Protein AF-A0A0P6W5Z6-F1 (afdb_monomer)

pLDDT: mean 81.32, std 12.11, range [37.03, 93.31]

Structure (mmCIF, N/CA/C/O backbone):
data_AF-A0A0P6W5Z6-F1
#
_entry.id   AF-A0A0P6W5Z6-F1
#
loop_
_atom_site.group_PDB
_atom_site.id
_atom_site.type_symbol
_atom_site.label_atom_id
_atom_site.label_alt_id
_atom_site.label_comp_id
_atom_site.label_asym_id
_atom_site.label_entity_id
_atom_site.label_seq_id
_atom_site.pdbx_PDB_ins_code
_atom_site.Cartn_x
_atom_site.Cartn_y
_atom_site.Cartn_z
_atom_site.occupancy
_atom_site.B_iso_or_equiv
_atom_site.auth_seq_id
_atom_site.auth_comp_id
_atom_site.auth_asym_id
_atom_site.auth_atom_id
_atom_site.pdbx_PDB_model_num
ATOM 1 N N . MET A 1 1 ? -4.949 22.653 -6.976 1.00 37.03 1 MET A N 1
ATOM 2 C CA . MET A 1 1 ? -4.890 21.177 -6.907 1.00 37.03 1 MET A CA 1
ATOM 3 C C . MET A 1 1 ? -3.808 20.812 -5.901 1.00 37.03 1 MET A C 1
ATOM 5 O O . MET A 1 1 ? -2.645 21.066 -6.188 1.00 37.03 1 MET A O 1
ATOM 9 N N . CYS A 1 2 ? -4.166 20.332 -4.704 1.00 40.50 2 CYS A N 1
ATOM 10 C CA . CYS A 1 2 ? -3.171 19.847 -3.740 1.00 40.50 2 CYS A CA 1
ATOM 11 C C . CYS A 1 2 ? -2.553 18.559 -4.282 1.00 40.50 2 CYS A C 1
ATOM 13 O O . CYS A 1 2 ? -3.263 17.591 -4.547 1.00 40.50 2 CYS A O 1
ATOM 15 N N . ARG A 1 3 ? -1.236 18.566 -4.483 1.00 47.31 3 ARG A N 1
ATOM 16 C CA . ARG A 1 3 ? -0.469 17.364 -4.805 1.00 47.31 3 ARG A CA 1
ATOM 17 C C . ARG A 1 3 ? -0.463 16.502 -3.535 1.00 47.31 3 ARG A C 1
ATOM 19 O O . ARG A 1 3 ? -0.082 17.040 -2.496 1.00 47.31 3 ARG A O 1
ATOM 26 N N . PRO A 1 4 ? -0.916 15.237 -3.557 1.00 52.31 4 PRO A N 1
ATOM 27 C CA . PRO A 1 4 ? -0.852 14.402 -2.363 1.00 52.31 4 PRO A CA 1
ATOM 28 C C . PRO A 1 4 ? 0.610 14.310 -1.905 1.00 52.31 4 PRO A C 1
ATOM 30 O O . PRO A 1 4 ? 1.499 14.099 -2.728 1.00 52.31 4 PRO A O 1
ATOM 33 N N . ALA A 1 5 ? 0.859 14.479 -0.604 1.00 57.09 5 ALA A N 1
ATOM 34 C CA . ALA A 1 5 ? 2.193 14.407 0.014 1.00 57.09 5 ALA A CA 1
ATOM 35 C C . ALA A 1 5 ? 2.747 12.967 0.103 1.00 57.09 5 ALA A C 1
ATOM 37 O O . ALA A 1 5 ? 3.699 12.693 0.828 1.00 57.09 5 ALA A O 1
ATOM 38 N N . PHE A 1 6 ? 2.125 12.046 -0.629 1.00 64.06 6 PHE A N 1
ATOM 39 C CA . PHE A 1 6 ? 2.463 10.639 -0.703 1.00 64.06 6 PHE A CA 1
ATOM 40 C C . PHE A 1 6 ? 3.812 10.459 -1.399 1.00 64.06 6 PHE A C 1
ATOM 42 O O . PHE A 1 6 ? 3.949 10.769 -2.582 1.00 64.06 6 PHE A O 1
ATOM 49 N N . MET A 1 7 ? 4.796 9.938 -0.669 1.00 67.88 7 MET A N 1
ATOM 50 C CA . MET A 1 7 ? 6.121 9.625 -1.205 1.00 67.88 7 MET A CA 1
ATOM 51 C C . MET A 1 7 ? 6.469 8.167 -0.915 1.00 67.88 7 MET A C 1
ATOM 53 O O . MET A 1 7 ? 6.209 7.654 0.180 1.00 67.88 7 MET A O 1
ATOM 57 N N . THR A 1 8 ? 7.087 7.496 -1.889 1.00 69.81 8 THR A N 1
ATOM 58 C CA . THR A 1 8 ? 7.733 6.205 -1.631 1.00 69.81 8 THR A CA 1
ATOM 59 C C . THR A 1 8 ? 8.952 6.448 -0.741 1.00 69.81 8 THR A C 1
ATOM 61 O O . THR A 1 8 ? 9.803 7.275 -1.053 1.00 69.81 8 THR A O 1
ATOM 64 N N . ALA A 1 9 ? 9.039 5.750 0.389 1.00 68.19 9 ALA A N 1
ATOM 65 C CA . ALA A 1 9 ? 10.152 5.874 1.336 1.00 68.19 9 ALA A CA 1
ATOM 66 C C . ALA A 1 9 ? 11.194 4.750 1.169 1.00 6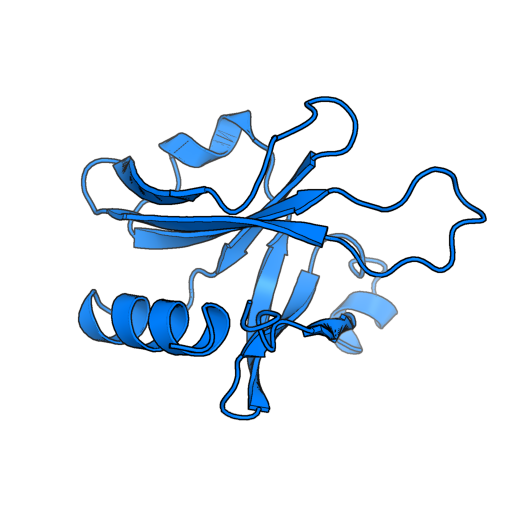8.19 9 ALA A C 1
ATOM 68 O O . ALA A 1 9 ? 12.059 4.563 2.026 1.00 68.19 9 ALA A O 1
ATOM 69 N N . GLY A 1 10 ? 11.109 4.000 0.064 1.00 80.38 10 GLY A N 1
ATOM 70 C CA . GLY A 1 10 ? 12.007 2.895 -0.267 1.00 80.38 10 GLY A CA 1
ATOM 71 C C . GLY A 1 10 ? 11.635 1.574 0.412 1.00 80.38 10 GLY A C 1
ATOM 72 O O . GLY A 1 10 ? 10.612 1.457 1.084 1.00 80.38 10 GLY A O 1
ATOM 73 N N . SER A 1 11 ? 12.458 0.546 0.211 1.00 83.94 11 SER A N 1
ATOM 74 C CA . SER A 1 11 ? 12.270 -0.777 0.827 1.00 83.94 11 SER A CA 1
ATOM 75 C C . SER A 1 11 ? 13.041 -0.892 2.151 1.00 83.94 11 SER A C 1
ATOM 77 O O . SER A 1 11 ? 14.112 -0.290 2.263 1.00 83.94 11 SER A O 1
ATOM 79 N N . PRO A 1 12 ? 12.553 -1.674 3.138 1.00 86.19 12 PRO A N 1
ATOM 80 C CA . PRO A 1 12 ? 13.305 -1.952 4.363 1.00 86.19 12 PRO A CA 1
ATOM 81 C C . PRO A 1 12 ? 14.678 -2.565 4.066 1.00 86.19 12 PRO A C 1
ATOM 83 O O . PRO A 1 12 ? 14.783 -3.440 3.205 1.00 86.19 12 PRO A O 1
ATOM 86 N N . ASP A 1 13 ? 15.716 -2.179 4.813 1.00 87.12 13 ASP A N 1
ATOM 87 C CA . ASP A 1 13 ? 17.070 -2.725 4.618 1.00 87.12 13 ASP A CA 1
ATOM 88 C C . ASP A 1 13 ? 17.119 -4.238 4.852 1.00 87.12 13 ASP A C 1
ATOM 90 O O . ASP A 1 13 ? 17.776 -4.956 4.102 1.00 87.12 13 ASP A O 1
ATOM 94 N N . SER A 1 14 ? 16.354 -4.739 5.826 1.00 88.38 14 SER A N 1
ATOM 95 C CA . SER A 1 14 ? 16.202 -6.175 6.072 1.00 88.38 14 SER A CA 1
ATOM 96 C C . SER A 1 14 ? 15.588 -6.903 4.877 1.00 88.38 14 SER A C 1
ATOM 98 O O . SER A 1 14 ? 16.075 -7.964 4.507 1.00 88.38 14 SER A O 1
ATOM 100 N N . ALA A 1 15 ? 14.571 -6.321 4.233 1.00 86.75 15 ALA A N 1
ATOM 101 C CA . ALA A 1 15 ? 13.964 -6.877 3.027 1.00 86.75 15 ALA A CA 1
ATOM 102 C C . ALA A 1 15 ? 14.931 -6.814 1.837 1.00 86.75 15 ALA A C 1
ATOM 104 O O . ALA A 1 15 ? 15.025 -7.775 1.078 1.00 86.75 15 ALA A O 1
ATOM 105 N N . ARG A 1 16 ? 15.695 -5.722 1.693 1.00 86.69 16 ARG A N 1
ATOM 106 C CA . ARG A 1 16 ? 16.724 -5.594 0.651 1.00 86.69 16 ARG A CA 1
ATOM 107 C C . ARG A 1 16 ? 17.823 -6.643 0.816 1.00 86.69 16 ARG A C 1
ATOM 109 O O . ARG A 1 16 ? 18.188 -7.280 -0.165 1.00 86.69 16 ARG A O 1
ATOM 116 N N . ALA A 1 17 ? 18.296 -6.858 2.042 1.00 89.06 17 ALA A N 1
ATOM 117 C CA . ALA A 1 17 ? 19.362 -7.809 2.353 1.00 89.06 17 ALA A CA 1
ATOM 118 C C . ALA A 1 17 ? 19.022 -9.258 1.962 1.00 89.06 17 ALA A C 1
ATOM 120 O O . ALA A 1 17 ? 19.926 -10.047 1.707 1.00 89.06 17 ALA A O 1
ATOM 121 N N . ILE A 1 18 ? 17.732 -9.597 1.884 1.00 91.31 18 ILE A N 1
ATOM 122 C CA . ILE A 1 18 ? 17.246 -10.935 1.517 1.00 91.31 18 ILE A CA 1
ATOM 123 C C . ILE A 1 18 ? 16.537 -10.974 0.154 1.00 91.31 18 ILE A C 1
ATOM 125 O O . ILE A 1 18 ? 15.847 -11.942 -0.149 1.00 91.31 18 ILE A O 1
ATOM 129 N N . GLY A 1 19 ? 16.667 -9.925 -0.668 1.00 86.94 19 GLY A N 1
ATOM 130 C CA . GLY A 1 19 ? 16.087 -9.890 -2.017 1.00 86.94 19 GLY A CA 1
ATOM 131 C C . GLY A 1 19 ? 14.560 -9.740 -2.072 1.00 86.94 19 GLY A C 1
ATOM 132 O O . GLY A 1 19 ? 13.951 -10.044 -3.090 1.00 86.94 19 GLY A O 1
ATOM 133 N N . LEU A 1 20 ? 13.918 -9.256 -1.004 1.00 87.56 20 LEU A N 1
ATOM 134 C CA . LEU A 1 20 ? 12.467 -9.027 -0.918 1.00 87.56 20 LEU A CA 1
ATOM 135 C C . LEU A 1 20 ? 12.072 -7.548 -1.073 1.00 87.56 20 LEU A C 1
ATOM 137 O O . LEU A 1 20 ? 10.988 -7.140 -0.647 1.00 87.56 20 LEU A O 1
ATOM 141 N N . ALA A 1 21 ? 12.932 -6.731 -1.684 1.00 83.56 21 ALA A N 1
ATOM 142 C CA . ALA A 1 21 ? 12.685 -5.301 -1.883 1.00 83.56 21 ALA A CA 1
ATOM 143 C C . ALA A 1 21 ? 11.443 -5.007 -2.749 1.00 83.56 21 ALA A C 1
ATOM 145 O O . ALA A 1 21 ? 10.801 -3.975 -2.557 1.00 83.56 21 ALA A O 1
ATOM 146 N N . ASP A 1 22 ? 11.076 -5.924 -3.647 1.00 84.69 22 ASP A N 1
ATOM 147 C CA . ASP A 1 22 ? 9.855 -5.838 -4.457 1.00 84.69 22 ASP A CA 1
ATOM 148 C C . ASP A 1 22 ? 8.587 -6.237 -3.710 1.00 84.69 22 ASP A C 1
ATOM 150 O O . ASP A 1 22 ? 7.484 -5.873 -4.115 1.00 84.69 22 ASP A O 1
ATOM 154 N N . ARG A 1 23 ? 8.736 -6.976 -2.608 1.00 89.62 23 ARG A N 1
ATOM 155 C CA . ARG A 1 23 ? 7.615 -7.463 -1.808 1.00 89.62 23 ARG A CA 1
ATOM 156 C C . ARG A 1 23 ? 7.255 -6.510 -0.684 1.00 89.62 23 ARG A C 1
ATOM 158 O O . ARG A 1 23 ? 6.087 -6.445 -0.323 1.00 89.62 23 ARG A O 1
ATOM 165 N N . PHE A 1 24 ? 8.225 -5.789 -0.131 1.00 90.19 24 PHE A N 1
ATOM 166 C CA . PHE A 1 24 ? 8.016 -4.885 0.995 1.00 90.19 24 PHE A CA 1
ATOM 167 C C . PHE A 1 24 ? 8.537 -3.495 0.684 1.00 90.19 24 PHE A C 1
ATOM 169 O O . PHE A 1 24 ? 9.688 -3.324 0.279 1.00 90.19 24 PHE A O 1
ATOM 176 N N . ARG A 1 25 ? 7.705 -2.490 0.940 1.00 89.38 25 ARG A N 1
ATOM 177 C CA . ARG A 1 25 ? 8.060 -1.093 0.705 1.00 89.38 25 ARG A CA 1
ATOM 178 C C . ARG A 1 25 ? 7.407 -0.202 1.761 1.00 89.38 25 ARG A C 1
ATOM 180 O O . ARG A 1 25 ? 6.401 -0.562 2.372 1.00 89.38 25 ARG A O 1
ATOM 187 N N . TYR A 1 26 ? 8.048 0.922 2.041 1.00 89.81 26 TYR A N 1
ATOM 188 C CA . TYR A 1 26 ? 7.527 1.954 2.919 1.00 89.81 26 TYR A CA 1
ATOM 189 C C . TYR A 1 26 ? 6.883 3.065 2.101 1.00 89.81 26 TYR A C 1
ATOM 191 O O . TYR A 1 26 ? 7.421 3.493 1.079 1.00 89.81 26 TYR A O 1
ATOM 199 N N . TRP A 1 27 ? 5.779 3.586 2.621 1.00 89.25 27 TRP A N 1
ATOM 200 C CA . TRP A 1 27 ? 5.161 4.821 2.159 1.00 89.25 27 TRP A CA 1
ATOM 201 C C . TRP A 1 27 ? 5.073 5.814 3.294 1.00 89.25 27 TRP A C 1
ATOM 203 O O . TRP A 1 27 ? 4.785 5.429 4.428 1.00 89.25 27 TRP A O 1
ATOM 213 N N . SER A 1 28 ? 5.311 7.080 2.974 1.00 88.75 28 SER A N 1
ATOM 214 C CA . SER A 1 28 ? 5.167 8.172 3.926 1.00 88.75 28 SER A CA 1
ATOM 215 C C . SER A 1 28 ? 3.867 8.927 3.692 1.00 88.75 28 SER A C 1
ATOM 217 O O . SER A 1 28 ? 3.561 9.289 2.554 1.00 88.75 28 SER A O 1
ATOM 219 N N . GLY A 1 29 ? 3.120 9.164 4.771 1.00 88.50 29 GLY A N 1
ATOM 220 C CA . GLY A 1 29 ? 1.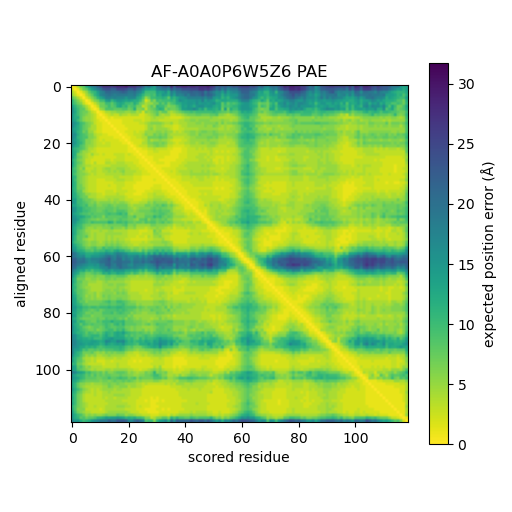993 10.097 4.776 1.00 88.50 29 GLY A CA 1
ATOM 221 C C . GLY A 1 29 ? 2.438 11.544 5.006 1.00 88.50 29 GLY A C 1
ATOM 222 O O . GLY A 1 29 ? 3.625 11.821 5.205 1.00 88.50 29 GLY A O 1
ATOM 223 N N . ALA A 1 30 ? 1.485 12.476 4.997 1.00 88.88 30 ALA A N 1
ATOM 224 C CA . ALA A 1 30 ? 1.732 13.908 5.171 1.00 88.88 30 ALA A CA 1
ATOM 225 C C . ALA A 1 30 ? 2.353 14.265 6.534 1.00 88.88 30 ALA A C 1
ATOM 227 O O . ALA A 1 30 ? 3.087 15.246 6.642 1.00 88.88 30 ALA A O 1
ATOM 228 N N . SER A 1 31 ? 2.117 13.447 7.560 1.00 88.31 31 SER A N 1
ATOM 229 C CA . SER A 1 31 ? 2.723 13.559 8.888 1.00 88.31 31 SER A CA 1
ATOM 230 C C . SER A 1 31 ? 4.210 13.188 8.922 1.00 88.31 31 SER A C 1
ATOM 232 O O . SER A 1 31 ? 4.873 13.402 9.937 1.00 88.31 31 SER A O 1
ATOM 234 N N . GLY A 1 32 ? 4.739 12.582 7.853 1.00 87.81 32 GLY A N 1
ATOM 235 C CA . GLY A 1 32 ? 6.089 12.015 7.805 1.00 87.81 32 GLY A CA 1
ATOM 236 C C . GLY A 1 32 ? 6.208 10.618 8.427 1.00 87.81 32 GLY A C 1
ATOM 237 O O . GLY A 1 32 ? 7.295 10.033 8.418 1.00 87.81 32 GLY A O 1
ATOM 238 N N . ARG A 1 33 ? 5.115 10.046 8.952 1.00 90.50 33 ARG A N 1
ATOM 239 C CA . ARG A 1 33 ? 5.087 8.647 9.402 1.00 90.50 33 ARG A CA 1
ATOM 240 C C . ARG A 1 33 ? 5.278 7.704 8.222 1.00 90.50 33 ARG A C 1
ATOM 242 O O . ARG A 1 33 ? 4.745 7.938 7.143 1.00 90.50 33 ARG A O 1
ATOM 249 N N . ARG A 1 34 ? 6.020 6.618 8.460 1.00 91.06 34 ARG A N 1
ATOM 250 C CA . ARG A 1 34 ? 6.286 5.559 7.479 1.00 91.06 34 ARG A CA 1
ATOM 251 C C . ARG A 1 34 ? 5.436 4.336 7.779 1.00 91.06 34 ARG A C 1
ATOM 253 O O . ARG A 1 34 ? 5.468 3.812 8.891 1.00 91.06 34 ARG A O 1
ATOM 260 N N . TYR A 1 35 ? 4.760 3.845 6.758 1.00 91.50 35 TYR A N 1
ATOM 261 C CA . TYR A 1 35 ? 3.869 2.699 6.813 1.00 91.50 35 TYR A CA 1
ATOM 262 C C . TYR A 1 35 ? 4.428 1.591 5.929 1.00 91.50 35 TYR A C 1
ATOM 264 O O . TYR A 1 35 ? 4.756 1.827 4.767 1.00 91.50 35 TYR A O 1
ATOM 272 N N . LEU A 1 36 ? 4.585 0.393 6.490 1.00 92.06 36 LEU A N 1
ATOM 273 C CA . LEU A 1 36 ? 5.050 -0.775 5.745 1.00 92.06 36 LEU A CA 1
ATOM 274 C C . LEU A 1 36 ? 3.878 -1.388 4.985 1.00 92.06 36 LEU A C 1
ATOM 276 O O . LEU A 1 36 ? 2.878 -1.732 5.615 1.00 92.06 36 LEU A O 1
ATOM 280 N N . PHE A 1 37 ? 4.021 -1.579 3.678 1.00 93.31 37 PHE A N 1
ATOM 281 C CA . PHE A 1 37 ? 3.077 -2.373 2.900 1.00 93.31 37 PHE A CA 1
ATOM 282 C C . PHE A 1 37 ? 3.770 -3.557 2.238 1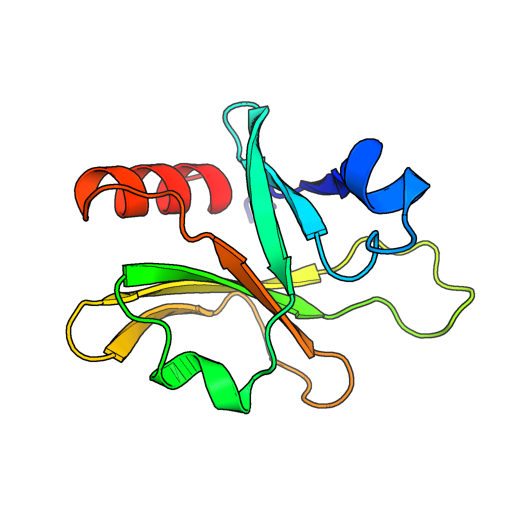.00 93.31 37 PHE A C 1
ATOM 284 O O . PHE A 1 37 ? 4.978 -3.550 1.969 1.00 93.31 37 PHE A O 1
ATOM 291 N N . SER A 1 38 ? 2.955 -4.561 1.948 1.00 92.25 38 SER A N 1
ATOM 292 C CA . SER A 1 38 ? 3.320 -5.746 1.193 1.00 92.25 38 SER A CA 1
ATOM 293 C C . SER A 1 38 ? 2.684 -5.712 -0.187 1.00 92.25 38 SER A C 1
ATOM 295 O O . SER A 1 38 ? 1.512 -5.367 -0.316 1.00 92.25 38 SER A O 1
ATOM 297 N N . SER A 1 39 ? 3.444 -6.075 -1.217 1.00 91.69 39 SER A N 1
ATOM 298 C CA . SER A 1 39 ? 2.886 -6.253 -2.553 1.00 91.69 39 SER A CA 1
ATOM 299 C C . SER A 1 39 ? 1.984 -7.482 -2.546 1.00 91.69 39 SER A C 1
ATOM 301 O O . SER A 1 39 ? 2.367 -8.537 -2.032 1.00 91.69 39 SER A O 1
ATOM 303 N N . VAL A 1 40 ? 0.788 -7.319 -3.098 1.00 90.50 40 VAL A N 1
ATOM 304 C CA . VAL A 1 40 ? -0.234 -8.361 -3.210 1.00 90.50 40 VAL A CA 1
ATOM 305 C C . VAL A 1 40 ? -0.732 -8.426 -4.648 1.00 90.50 40 VAL A C 1
ATOM 307 O O . VAL A 1 40 ? -0.683 -7.432 -5.380 1.00 90.50 40 VAL A O 1
ATOM 310 N N . ALA A 1 41 ? -1.180 -9.604 -5.068 1.00 85.94 41 ALA A N 1
ATOM 311 C CA . ALA A 1 41 ? -1.758 -9.785 -6.389 1.00 85.94 41 ALA A CA 1
ATOM 312 C C . ALA A 1 41 ? -3.185 -9.207 -6.410 1.00 85.94 41 ALA A C 1
ATOM 314 O O . ALA A 1 41 ? -3.898 -9.253 -5.406 1.00 85.94 41 ALA A O 1
ATOM 315 N N . ALA A 1 42 ? -3.585 -8.598 -7.527 1.00 81.75 42 ALA A N 1
ATOM 316 C CA . ALA A 1 42 ? -4.859 -7.877 -7.617 1.00 81.75 42 ALA A CA 1
ATOM 317 C C . ALA A 1 42 ? -6.090 -8.787 -7.433 1.00 81.75 42 ALA A C 1
ATOM 319 O O . ALA A 1 42 ? -7.132 -8.326 -6.979 1.00 81.75 42 ALA A O 1
ATOM 320 N N . ASP A 1 43 ? -5.955 -10.066 -7.773 1.00 81.81 43 ASP A N 1
ATOM 321 C CA . ASP A 1 43 ? -6.953 -11.121 -7.584 1.00 81.81 43 ASP A CA 1
ATOM 322 C C . ASP A 1 43 ? -7.131 -11.528 -6.114 1.00 81.81 43 ASP A C 1
ATOM 324 O O . ASP A 1 43 ? -8.215 -11.942 -5.732 1.00 81.81 43 ASP A O 1
ATOM 328 N N . THR A 1 44 ? -6.110 -11.347 -5.273 1.00 83.19 44 THR A N 1
ATOM 329 C CA . THR A 1 44 ? -6.187 -11.655 -3.833 1.00 83.19 44 THR A CA 1
ATOM 330 C C . THR A 1 44 ? -6.841 -10.5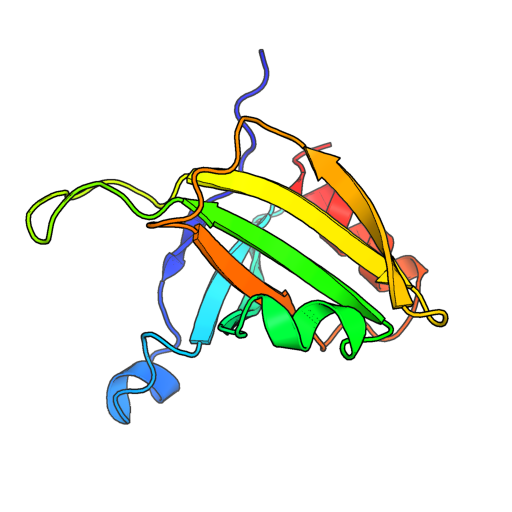58 -2.998 1.00 83.19 44 THR A C 1
ATOM 332 O O . THR A 1 44 ? -7.035 -10.741 -1.803 1.00 83.19 44 THR A O 1
ATOM 335 N N . LEU A 1 45 ? -7.161 -9.400 -3.590 1.00 78.56 45 LEU A N 1
ATOM 336 C CA . LEU A 1 45 ? -7.625 -8.231 -2.838 1.00 78.56 45 LEU A CA 1
ATOM 337 C C . LEU A 1 45 ? -8.937 -8.464 -2.097 1.00 78.56 45 LEU A C 1
ATOM 339 O O . LEU A 1 45 ? -9.089 -7.947 -0.998 1.00 78.56 45 LEU A O 1
ATOM 343 N N . ASP A 1 46 ? -9.860 -9.226 -2.674 1.00 76.69 46 ASP A N 1
ATOM 344 C CA . ASP A 1 46 ? -11.174 -9.458 -2.064 1.00 76.69 46 ASP A CA 1
ATOM 345 C C . ASP A 1 46 ? -11.085 -10.326 -0.792 1.00 76.69 46 ASP A C 1
ATOM 347 O O . ASP A 1 46 ? -11.975 -10.272 0.053 1.00 76.69 46 ASP A O 1
ATOM 351 N N . ASP A 1 47 ? -9.968 -11.039 -0.598 1.00 81.75 47 ASP A N 1
ATOM 352 C CA . ASP A 1 47 ? -9.700 -11.852 0.594 1.00 81.75 47 ASP A CA 1
ATOM 353 C C . ASP A 1 47 ? -9.004 -11.065 1.724 1.00 81.75 47 ASP A C 1
ATOM 355 O O . ASP A 1 47 ? -8.833 -11.571 2.837 1.00 81.75 47 ASP A O 1
ATOM 359 N N . LEU A 1 48 ? -8.566 -9.826 1.467 1.00 81.00 48 LEU A N 1
ATOM 360 C CA . LEU A 1 48 ? -7.788 -9.024 2.418 1.00 81.00 48 LEU A CA 1
ATOM 361 C C . LEU A 1 48 ? -8.691 -8.153 3.294 1.00 81.00 48 LEU A C 1
ATOM 363 O O . LEU A 1 48 ? -8.636 -6.925 3.225 1.00 81.00 48 LEU A O 1
ATOM 367 N N . ALA A 1 49 ? -9.502 -8.785 4.142 1.00 82.00 49 ALA A N 1
ATOM 368 C CA . ALA A 1 49 ? -10.313 -8.069 5.122 1.00 82.00 49 ALA A CA 1
ATOM 369 C C . ALA A 1 49 ? -9.448 -7.164 6.018 1.00 82.00 49 ALA A C 1
ATOM 371 O O . ALA A 1 49 ? -8.325 -7.509 6.393 1.00 82.00 49 ALA A O 1
ATOM 372 N N . GLU A 1 50 ? -9.993 -6.000 6.376 1.00 84.62 50 GLU A N 1
ATOM 373 C CA . GLU A 1 50 ? -9.401 -5.070 7.346 1.00 84.62 50 GLU A CA 1
ATOM 374 C C . GLU A 1 50 ? -8.024 -4.489 6.971 1.00 84.62 50 GLU A C 1
ATOM 376 O O . GLU A 1 50 ? -7.300 -3.973 7.827 1.00 84.62 50 GLU A O 1
ATOM 381 N N . ALA A 1 51 ? -7.664 -4.512 5.687 1.00 87.31 51 ALA A N 1
ATOM 382 C CA . ALA A 1 51 ? -6.413 -3.950 5.190 1.00 87.31 51 ALA A CA 1
ATOM 383 C C . ALA A 1 51 ? -6.583 -2.516 4.662 1.00 87.31 51 ALA A C 1
ATOM 385 O O . ALA A 1 51 ? -7.622 -2.149 4.110 1.00 87.31 51 ALA A O 1
ATOM 386 N N . VAL A 1 52 ? -5.522 -1.709 4.760 1.00 87.81 52 VAL A N 1
ATOM 387 C CA . VAL A 1 52 ? -5.381 -0.480 3.959 1.00 87.81 52 VAL A CA 1
ATOM 388 C C . VAL A 1 52 ? -4.716 -0.847 2.635 1.00 87.81 52 VAL A C 1
ATOM 390 O O . VAL A 1 52 ? -3.687 -1.519 2.628 1.00 87.81 52 VAL A O 1
ATOM 393 N N . LEU A 1 53 ? -5.281 -0.399 1.519 1.00 90.56 53 LEU A N 1
ATOM 394 C CA . LEU A 1 53 ? -4.864 -0.749 0.169 1.00 90.56 53 LEU A CA 1
ATOM 395 C C . LEU A 1 53 ? -4.443 0.497 -0.623 1.00 90.56 53 LEU A C 1
ATOM 397 O O . LEU A 1 53 ? -5.127 1.522 -0.653 1.00 90.56 53 LEU A O 1
ATOM 401 N N . LEU A 1 54 ? -3.310 0.372 -1.307 1.00 89.44 54 LEU A N 1
ATOM 402 C CA . LEU A 1 54 ? -2.799 1.333 -2.274 1.00 89.44 54 LEU A CA 1
ATOM 403 C C . LEU A 1 54 ? -2.676 0.657 -3.632 1.00 89.44 54 LEU A C 1
ATOM 405 O O . LEU A 1 54 ? -2.112 -0.432 -3.750 1.00 89.44 54 LEU A O 1
ATOM 409 N N . ILE A 1 55 ? -3.151 1.343 -4.663 1.00 88.12 55 ILE A N 1
ATOM 410 C CA . ILE A 1 55 ? -2.949 0.946 -6.051 1.00 88.12 55 ILE A CA 1
ATOM 411 C C . ILE A 1 55 ? -2.083 2.013 -6.699 1.00 88.12 55 ILE A C 1
ATOM 413 O O . ILE A 1 55 ? -2.457 3.191 -6.764 1.00 88.12 55 ILE A O 1
ATOM 417 N N . VAL A 1 56 ? -0.911 1.595 -7.163 1.00 87.69 56 VAL A N 1
ATOM 418 C CA . VAL A 1 56 ? 0.058 2.469 -7.818 1.00 87.69 56 VAL A CA 1
ATOM 419 C C . VAL A 1 56 ? 0.295 2.010 -9.246 1.00 87.69 56 VAL A C 1
ATOM 421 O O . VAL A 1 56 ? 0.233 0.821 -9.548 1.00 87.69 56 VAL A O 1
ATOM 424 N N . VAL A 1 57 ? 0.591 2.964 -10.118 1.00 85.56 57 VAL A N 1
ATOM 425 C CA . VAL A 1 57 ? 1.097 2.712 -11.463 1.00 85.56 57 VAL A CA 1
ATOM 426 C C . VAL A 1 57 ? 2.599 2.922 -11.424 1.00 85.56 57 VAL A C 1
ATOM 428 O O . VAL A 1 57 ? 3.060 4.019 -11.100 1.00 85.56 57 VAL A O 1
ATOM 431 N N . GLU A 1 58 ? 3.347 1.868 -11.723 1.00 82.00 58 GLU A N 1
ATOM 432 C CA . GLU A 1 58 ? 4.801 1.952 -11.848 1.00 82.00 58 GLU A CA 1
ATOM 433 C C . GLU A 1 58 ? 5.173 2.728 -13.135 1.00 82.00 58 GLU A C 1
ATOM 435 O O . GLU A 1 58 ? 4.404 2.734 -14.108 1.00 82.00 58 GLU A O 1
ATOM 440 N N . PRO A 1 59 ? 6.312 3.441 -13.145 1.00 74.81 59 PRO A N 1
ATOM 441 C CA . PRO A 1 59 ? 6.772 4.191 -14.313 1.00 74.81 59 PRO A CA 1
ATOM 442 C C . PRO A 1 59 ? 7.078 3.271 -15.515 1.00 74.81 59 PRO A C 1
ATOM 444 O O . PRO A 1 59 ? 7.278 2.068 -15.369 1.00 74.81 59 PRO A O 1
ATOM 447 N N . ASP A 1 60 ? 7.077 3.837 -16.726 1.00 66.75 60 ASP A N 1
ATOM 448 C CA . ASP A 1 60 ? 7.212 3.076 -17.977 1.00 66.75 60 ASP A CA 1
ATOM 449 C C . ASP A 1 60 ? 8.666 2.689 -18.299 1.00 66.75 60 ASP A C 1
ATOM 451 O O . ASP A 1 60 ? 9.486 3.561 -18.576 1.00 66.75 60 ASP A O 1
ATOM 455 N N . GLY A 1 61 ? 8.964 1.387 -18.341 1.00 57.25 61 GLY A N 1
ATOM 456 C CA . GLY A 1 61 ? 10.261 0.842 -18.757 1.00 57.25 61 GLY A CA 1
ATOM 457 C C . GLY A 1 61 ? 11.338 0.827 -17.662 1.00 57.25 61 GLY A C 1
ATOM 458 O O . GLY A 1 61 ? 11.345 1.650 -16.751 1.00 57.25 61 GLY A O 1
ATOM 459 N N . GLU A 1 62 ? 12.295 -0.105 -17.773 1.00 50.75 62 GLU A N 1
ATOM 460 C CA . GLU A 1 62 ? 13.387 -0.315 -16.795 1.00 50.75 62 GLU A CA 1
ATOM 461 C C . GLU A 1 62 ? 14.287 0.918 -16.576 1.00 50.75 62 GLU A C 1
ATOM 463 O O . GLU A 1 62 ? 14.950 1.026 -15.547 1.00 50.75 62 GLU A O 1
ATOM 468 N N . ALA A 1 63 ? 14.301 1.859 -17.525 1.00 48.59 63 ALA A N 1
ATOM 469 C CA . ALA A 1 63 ? 15.096 3.087 -17.467 1.00 48.59 63 ALA A CA 1
ATOM 470 C C . ALA A 1 63 ? 14.334 4.299 -16.900 1.00 48.59 63 ALA A C 1
ATOM 472 O O . ALA A 1 63 ? 14.909 5.384 -16.777 1.00 48.59 63 ALA A O 1
ATOM 473 N N . ALA A 1 64 ? 13.044 4.169 -16.572 1.00 54.75 64 ALA A N 1
ATOM 474 C CA . ALA A 1 64 ? 12.299 5.293 -16.030 1.00 54.75 64 ALA A CA 1
ATOM 475 C C . ALA A 1 64 ? 12.594 5.474 -14.539 1.00 54.75 64 ALA A C 1
ATOM 477 O O . ALA A 1 64 ? 12.045 4.798 -13.675 1.00 54.75 64 ALA A O 1
ATOM 478 N N . HIS A 1 65 ? 13.407 6.484 -14.235 1.00 55.00 65 HIS A N 1
ATOM 479 C CA . HIS A 1 65 ? 13.641 7.018 -12.888 1.00 55.00 65 HIS A CA 1
ATOM 480 C C . HIS A 1 65 ? 12.409 7.734 -12.287 1.00 55.00 65 HIS A C 1
ATOM 482 O O . HIS A 1 65 ? 12.545 8.717 -11.560 1.00 55.00 65 HIS A O 1
ATOM 488 N N . GLY A 1 66 ? 11.196 7.297 -12.632 1.00 62.38 66 GLY A N 1
ATOM 489 C CA . GLY A 1 66 ? 9.953 7.892 -12.156 1.00 62.38 66 GLY A CA 1
ATOM 490 C C . GLY A 1 66 ? 9.550 7.356 -10.786 1.00 62.38 66 GLY A C 1
ATOM 491 O O . GLY A 1 66 ? 9.775 6.193 -10.463 1.00 62.38 66 GLY A O 1
ATOM 492 N N . GLU A 1 67 ? 8.914 8.193 -9.974 1.00 71.50 67 GLU A N 1
ATOM 493 C CA . GLU A 1 67 ? 8.241 7.709 -8.771 1.00 71.50 67 GLU A CA 1
ATOM 494 C C . GLU A 1 67 ? 6.925 7.009 -9.154 1.00 71.50 67 GLU A C 1
ATOM 496 O O . GLU A 1 67 ? 6.217 7.486 -10.051 1.00 71.50 67 GLU A O 1
ATOM 501 N N . PRO A 1 68 ? 6.560 5.896 -8.489 1.00 78.94 68 PRO A N 1
ATOM 502 C CA . PRO A 1 68 ? 5.271 5.253 -8.703 1.00 78.94 68 PRO A CA 1
ATOM 503 C C . PRO A 1 68 ? 4.132 6.233 -8.415 1.00 78.94 68 PRO A C 1
ATOM 505 O O . PRO A 1 68 ? 4.102 6.898 -7.376 1.00 78.94 68 PRO A O 1
ATOM 508 N N . ARG A 1 69 ? 3.155 6.298 -9.321 1.00 83.50 69 ARG A N 1
ATOM 509 C CA . ARG A 1 69 ? 2.007 7.197 -9.183 1.00 83.50 69 ARG A CA 1
ATOM 510 C C . ARG A 1 69 ? 0.869 6.493 -8.459 1.00 83.50 69 ARG A C 1
ATOM 512 O O . ARG A 1 69 ? 0.319 5.527 -8.979 1.00 83.50 69 ARG A O 1
ATOM 519 N N . LEU A 1 70 ? 0.451 7.017 -7.310 1.00 85.31 70 LEU A N 1
ATOM 520 C CA . LEU A 1 70 ? -0.766 6.566 -6.630 1.00 85.31 70 LEU A CA 1
ATOM 521 C C . LEU A 1 70 ? -2.004 6.885 -7.482 1.00 85.31 70 LEU A C 1
ATOM 523 O O . LEU A 1 70 ? -2.239 8.045 -7.821 1.00 85.31 70 LEU A O 1
ATOM 527 N N . VAL A 1 71 ? -2.793 5.864 -7.820 1.00 87.50 71 VAL A N 1
ATOM 528 C CA . VAL A 1 71 ? -4.032 6.004 -8.610 1.00 87.50 71 VAL A CA 1
ATOM 529 C C . VAL A 1 71 ? -5.285 5.661 -7.818 1.00 87.50 71 VAL A C 1
ATOM 531 O O . VAL 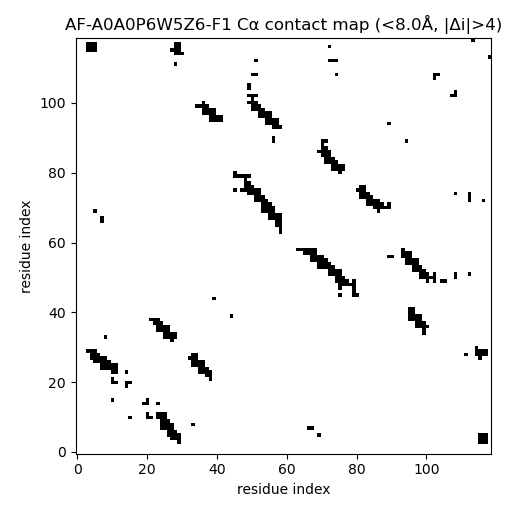A 1 71 ? -6.363 6.128 -8.171 1.00 87.50 71 VAL A O 1
ATOM 534 N N . TRP A 1 72 ? -5.163 4.913 -6.723 1.00 89.31 72 TRP A N 1
ATOM 535 C CA . TRP A 1 72 ? -6.270 4.657 -5.806 1.00 89.31 72 TRP A CA 1
ATOM 536 C C . TRP A 1 72 ? -5.746 4.378 -4.395 1.00 89.31 72 TRP A C 1
ATOM 538 O O . TRP A 1 72 ? -4.678 3.786 -4.225 1.00 89.31 72 TRP A O 1
ATOM 548 N N . ILE A 1 73 ? -6.504 4.814 -3.392 1.00 90.75 73 ILE A N 1
ATOM 549 C CA . ILE A 1 73 ? -6.235 4.566 -1.973 1.00 90.75 73 ILE A CA 1
ATOM 550 C C . ILE A 1 73 ? -7.544 4.312 -1.234 1.00 90.75 73 ILE A C 1
ATOM 552 O O . ILE A 1 73 ? -8.538 5.006 -1.465 1.00 90.75 73 ILE A O 1
ATOM 556 N N . GLY A 1 74 ? -7.525 3.349 -0.322 1.00 91.38 74 GLY A N 1
ATOM 557 C CA . GLY A 1 74 ? -8.691 2.987 0.463 1.00 91.38 74 GLY A CA 1
ATOM 558 C C . GLY A 1 74 ? -8.413 1.863 1.445 1.00 91.38 74 GLY A C 1
ATOM 559 O O . GLY A 1 74 ? -7.265 1.513 1.705 1.00 91.38 74 GLY A O 1
ATOM 560 N N . SER A 1 75 ? -9.471 1.290 1.989 1.00 91.31 75 SER A N 1
ATOM 561 C CA . SER A 1 75 ? -9.441 0.112 2.841 1.00 91.31 75 SER A CA 1
ATOM 562 C C . SER A 1 75 ? -10.401 -0.949 2.330 1.00 91.31 75 SER A C 1
ATOM 564 O O . SER A 1 75 ? -11.313 -0.667 1.553 1.00 91.31 75 SER A O 1
ATOM 566 N N . ILE A 1 76 ? -10.206 -2.167 2.806 1.00 87.25 76 ILE A N 1
ATOM 567 C CA . ILE A 1 76 ? -11.173 -3.250 2.695 1.00 87.25 76 ILE A CA 1
ATOM 568 C C . ILE A 1 76 ? -11.762 -3.432 4.090 1.00 87.25 76 ILE A C 1
ATOM 570 O O . ILE A 1 76 ? -11.018 -3.535 5.068 1.00 87.25 76 ILE A O 1
ATOM 574 N N . ASP A 1 77 ? -13.083 -3.370 4.206 1.00 83.50 77 ASP A N 1
ATOM 575 C CA . ASP A 1 77 ? -13.748 -3.569 5.491 1.00 83.50 77 ASP A CA 1
ATOM 576 C C . ASP A 1 77 ? -13.825 -5.058 5.875 1.00 83.50 77 ASP A C 1
ATOM 578 O O . ASP A 1 77 ? -13.222 -5.932 5.248 1.00 83.50 77 ASP A O 1
ATOM 582 N N . ARG A 1 78 ? -14.533 -5.343 6.968 1.00 82.00 78 ARG A N 1
ATOM 583 C CA . ARG A 1 78 ? -14.712 -6.702 7.493 1.00 82.00 78 ARG A CA 1
ATOM 584 C C . ARG A 1 78 ? -15.512 -7.624 6.566 1.00 82.00 78 ARG A C 1
ATOM 586 O O . ARG A 1 78 ? -15.423 -8.837 6.722 1.00 82.00 78 ARG A O 1
ATOM 593 N N . ASP A 1 79 ? -16.298 -7.053 5.658 1.00 82.56 79 ASP A N 1
ATOM 594 C CA . AS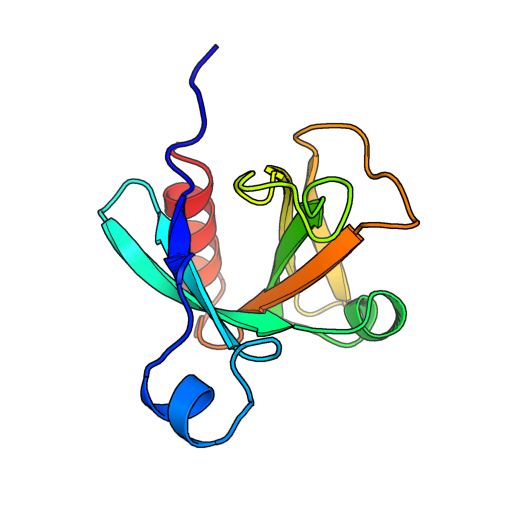P A 1 79 ? -17.183 -7.770 4.741 1.00 82.56 79 ASP A CA 1
ATOM 595 C C . ASP A 1 79 ? -16.540 -7.916 3.348 1.00 82.56 79 ASP A C 1
ATOM 597 O O . ASP A 1 79 ? -17.179 -8.389 2.409 1.00 82.56 79 ASP A O 1
ATOM 601 N N . GLY A 1 80 ? -15.269 -7.515 3.203 1.00 79.12 80 GLY A N 1
ATOM 602 C CA . GLY A 1 80 ? -14.534 -7.558 1.938 1.00 79.12 80 GLY A CA 1
ATOM 603 C C . GLY A 1 80 ? -14.866 -6.393 1.002 1.00 79.12 80 GLY A C 1
ATOM 604 O O . GLY A 1 80 ? -14.428 -6.373 -0.150 1.00 79.12 80 GLY A O 1
ATOM 605 N N . VAL A 1 81 ? -15.625 -5.393 1.462 1.00 82.88 81 VAL A N 1
ATOM 606 C CA . VAL A 1 81 ? -16.029 -4.275 0.610 1.00 82.88 81 VAL A CA 1
ATOM 607 C C . VAL A 1 81 ? -14.917 -3.231 0.560 1.00 82.88 81 VAL A C 1
ATOM 609 O O . VAL A 1 81 ? -14.431 -2.724 1.574 1.00 82.88 81 VAL A O 1
ATOM 612 N N . ARG A 1 82 ? -14.518 -2.883 -0.665 1.00 85.69 82 ARG A N 1
ATOM 613 C CA . ARG A 1 82 ? -13.515 -1.853 -0.944 1.00 85.69 82 ARG A CA 1
ATOM 614 C C . ARG A 1 82 ? -14.117 -0.459 -0.771 1.00 85.69 82 ARG A C 1
ATOM 616 O O . ARG A 1 82 ? -14.976 -0.044 -1.545 1.00 85.69 82 ARG A O 1
ATOM 623 N N . GLN A 1 83 ? -13.602 0.286 0.199 1.00 87.31 83 GLN A N 1
ATOM 624 C CA . GLN A 1 83 ? -13.944 1.680 0.475 1.00 87.31 83 GLN A CA 1
ATOM 625 C C . GLN A 1 83 ? -12.743 2.556 0.143 1.00 87.31 83 GLN A C 1
ATOM 627 O O . GLN A 1 83 ? -11.652 2.323 0.650 1.00 87.31 83 GLN A O 1
ATOM 632 N N . GLY A 1 84 ? -12.890 3.572 -0.701 1.00 86.06 84 GLY A N 1
ATOM 633 C CA . GLY A 1 84 ? -11.741 4.396 -1.061 1.00 86.06 84 GLY A CA 1
ATOM 634 C C . GLY A 1 84 ? -12.028 5.430 -2.125 1.00 86.06 84 GLY A C 1
ATOM 635 O O . GLY A 1 84 ? -13.156 5.590 -2.590 1.00 86.06 84 GLY A O 1
ATOM 636 N N . ARG A 1 85 ? -10.972 6.131 -2.530 1.00 85.00 85 ARG A N 1
ATOM 637 C CA . ARG A 1 85 ? -11.038 7.162 -3.563 1.00 85.00 85 ARG A CA 1
ATOM 638 C C . ARG A 1 85 ? -10.132 6.813 -4.734 1.00 85.00 85 ARG A C 1
ATOM 640 O O . ARG A 1 85 ? -8.959 6.479 -4.558 1.00 85.00 85 ARG A O 1
ATOM 647 N N . SER A 1 86 ? -10.678 6.957 -5.938 1.00 84.44 86 SER A N 1
ATOM 648 C CA . SER A 1 86 ? -9.876 6.983 -7.156 1.00 84.44 86 SER A CA 1
ATOM 649 C C . SER A 1 86 ? -9.236 8.360 -7.317 1.00 84.44 86 SER A C 1
ATOM 651 O O . SER A 1 86 ? -9.894 9.387 -7.161 1.00 84.44 86 SER A O 1
ATOM 653 N N . LEU A 1 87 ? -7.941 8.370 -7.611 1.00 81.31 87 LEU A N 1
ATOM 654 C CA . LEU A 1 87 ? -7.144 9.565 -7.890 1.00 81.31 87 LEU A CA 1
ATOM 655 C C . LEU A 1 87 ? -6.837 9.713 -9.386 1.00 81.31 87 LEU A C 1
ATOM 657 O O . LEU A 1 87 ? -6.292 10.732 -9.807 1.00 81.31 87 LEU A O 1
ATOM 661 N N . GLY A 1 88 ? -7.176 8.707 -10.193 1.00 79.62 88 GLY A N 1
ATOM 662 C CA . GLY A 1 88 ? -6.944 8.707 -11.628 1.00 79.62 88 GLY A CA 1
ATOM 663 C C . GLY A 1 88 ? -7.306 7.374 -12.285 1.00 79.62 88 GLY A C 1
ATOM 664 O O . GLY A 1 88 ? -7.763 6.445 -11.620 1.00 79.62 88 GLY A O 1
ATOM 665 N N . PRO A 1 89 ? -7.105 7.259 -13.605 1.00 75.38 89 PRO A N 1
ATOM 666 C CA . PRO A 1 89 ? -7.325 6.006 -14.316 1.00 75.38 89 PRO A CA 1
ATOM 667 C C . PRO A 1 89 ? -6.337 4.926 -13.851 1.00 75.38 89 PRO A C 1
ATOM 669 O O . PRO A 1 89 ? -5.162 5.220 -13.610 1.00 75.38 89 PRO A O 1
ATOM 672 N N . ILE A 1 90 ? -6.815 3.680 -13.774 1.00 71.62 90 ILE A N 1
ATOM 673 C CA . ILE A 1 90 ? -6.038 2.492 -13.393 1.00 71.62 90 ILE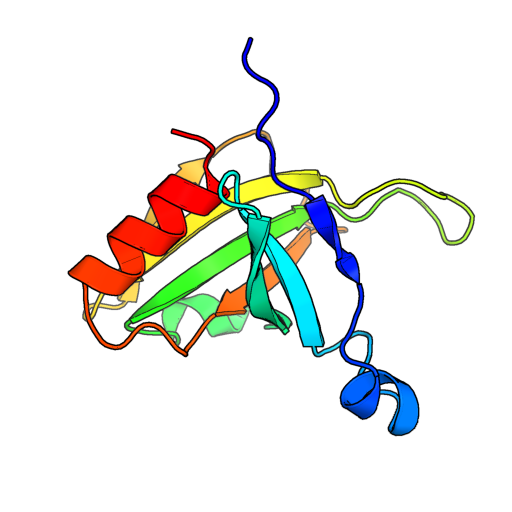 A CA 1
ATOM 674 C C . ILE A 1 90 ? -5.693 1.698 -14.670 1.00 71.62 90 ILE A C 1
ATOM 676 O O . ILE A 1 90 ? -6.524 0.931 -15.151 1.00 71.62 90 ILE A O 1
ATOM 680 N N . PRO A 1 91 ? -4.506 1.885 -15.272 1.00 70.38 91 PRO A N 1
ATOM 681 C CA . PRO A 1 91 ? -4.045 1.055 -16.382 1.00 70.38 91 PRO A CA 1
ATOM 682 C C . PRO A 1 91 ? -3.668 -0.349 -15.889 1.00 70.38 91 PRO A C 1
ATOM 684 O O . PRO A 1 91 ? -2.793 -0.499 -15.037 1.00 70.38 91 PRO A O 1
ATOM 687 N N . HIS A 1 92 ? -4.301 -1.387 -16.437 1.00 70.94 92 HIS A N 1
ATOM 688 C CA . HIS A 1 92 ? -4.175 -2.762 -15.937 1.00 70.94 92 HIS A CA 1
ATOM 689 C C . HIS A 1 92 ? -2.742 -3.322 -15.967 1.00 70.94 92 HIS A C 1
ATOM 691 O O . HIS A 1 92 ? -2.328 -3.978 -15.019 1.00 70.94 92 HIS A O 1
ATOM 697 N N . GLU A 1 93 ? -1.960 -3.030 -17.007 1.00 74.69 93 GLU A N 1
ATOM 698 C CA . GLU A 1 93 ? -0.681 -3.716 -17.271 1.00 74.69 93 GLU A CA 1
ATOM 699 C C . GLU A 1 93 ? 0.468 -3.332 -16.324 1.00 74.69 93 GLU A C 1
ATOM 701 O O . 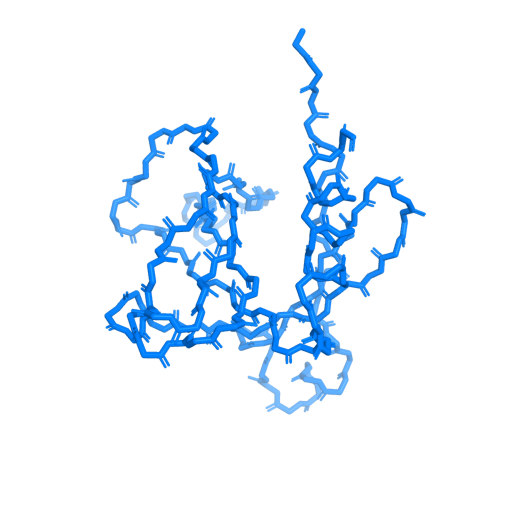GLU A 1 93 ? 1.460 -4.047 -16.231 1.00 74.69 93 GLU A O 1
ATOM 706 N N . ARG A 1 94 ? 0.356 -2.199 -15.622 1.00 78.12 94 ARG A N 1
ATOM 707 C CA . ARG A 1 94 ? 1.445 -1.620 -14.799 1.00 78.12 94 ARG A CA 1
ATOM 708 C C . ARG A 1 94 ? 1.013 -1.312 -13.375 1.00 78.12 94 ARG A C 1
ATOM 710 O O . ARG A 1 94 ? 1.674 -0.568 -12.650 1.00 78.12 94 ARG A O 1
ATOM 717 N N . THR A 1 95 ? -0.147 -1.834 -13.006 1.00 84.31 95 THR A N 1
ATOM 718 C CA . THR A 1 95 ? -0.728 -1.606 -11.698 1.00 84.31 95 THR A CA 1
ATOM 719 C C . THR A 1 95 ? -0.125 -2.579 -10.694 1.00 84.31 95 THR A C 1
ATOM 721 O O . THR A 1 95 ? -0.203 -3.793 -10.871 1.00 84.31 95 THR A O 1
ATOM 724 N N . ARG A 1 96 ? 0.435 -2.046 -9.605 1.00 88.25 96 ARG A N 1
ATOM 725 C CA . ARG A 1 96 ? 0.853 -2.834 -8.446 1.00 88.25 96 ARG A CA 1
ATOM 726 C C . ARG A 1 96 ? -0.030 -2.498 -7.250 1.00 88.25 96 ARG A C 1
ATOM 728 O O . ARG A 1 96 ? -0.272 -1.327 -6.946 1.00 88.25 96 ARG A O 1
ATOM 735 N N . CYS A 1 97 ? -0.495 -3.543 -6.575 1.00 90.75 97 CYS A N 1
ATOM 736 C CA . CYS A 1 97 ? -1.308 -3.433 -5.373 1.00 90.75 97 CYS A CA 1
ATOM 737 C C . CYS A 1 97 ? -0.443 -3.638 -4.131 1.00 90.75 97 CYS A C 1
ATOM 739 O O . CYS A 1 97 ? 0.432 -4.510 -4.103 1.00 90.75 97 CYS A O 1
ATOM 741 N N . TRP A 1 98 ? -0.701 -2.831 -3.109 1.00 92.06 98 TRP A N 1
ATOM 742 C CA . TRP A 1 98 ? 0.055 -2.819 -1.867 1.00 92.06 98 TRP A CA 1
ATOM 743 C C . TRP A 1 98 ? -0.888 -2.770 -0.677 1.00 92.06 98 TRP A C 1
ATOM 745 O O . TRP A 1 98 ? -1.690 -1.845 -0.569 1.00 92.06 98 TRP A O 1
ATOM 755 N N . ALA A 1 99 ? -0.761 -3.733 0.230 1.00 92.19 99 ALA A N 1
ATOM 756 C CA . ALA A 1 99 ? -1.612 -3.861 1.405 1.00 92.19 99 ALA A CA 1
ATOM 757 C C . ALA A 1 99 ? -0.836 -3.607 2.704 1.00 92.19 99 ALA A C 1
ATOM 759 O O . ALA A 1 99 ? 0.289 -4.082 2.883 1.00 92.19 99 ALA A O 1
ATOM 760 N N . HIS A 1 100 ? -1.449 -2.856 3.613 1.00 91.25 100 HIS A N 1
ATOM 761 C CA . HIS A 1 100 ? -0.978 -2.623 4.969 1.00 91.25 100 HIS A CA 1
ATOM 762 C C . HIS A 1 100 ? -1.922 -3.301 5.959 1.00 91.25 100 HIS A C 1
ATOM 764 O O . HIS A 1 100 ? -3.102 -2.963 6.045 1.00 91.25 100 HIS A O 1
ATOM 770 N N . PHE A 1 101 ? -1.360 -4.235 6.724 1.00 86.50 101 PHE A N 1
ATOM 771 C CA . PHE A 1 101 ? -2.086 -5.132 7.628 1.00 86.50 101 PHE A CA 1
ATOM 772 C C . PHE A 1 101 ? -1.953 -4.764 9.110 1.00 86.50 101 PHE A C 1
ATOM 774 O O . PHE A 1 101 ? -2.432 -5.493 9.969 1.00 86.50 101 PHE A O 1
ATOM 781 N N . LEU A 1 102 ? -1.238 -3.684 9.444 1.00 82.56 102 LEU A N 1
ATOM 782 C CA . LEU A 1 102 ? -0.863 -3.388 10.835 1.00 82.56 102 LEU A CA 1
ATOM 783 C C . LEU A 1 102 ? -1.787 -2.367 11.513 1.00 82.56 102 LEU A C 1
ATOM 785 O O . LEU A 1 102 ? -1.478 -1.889 12.606 1.00 82.56 102 LEU A O 1
ATOM 789 N N . ALA A 1 103 ? -2.920 -2.043 10.892 1.00 84.25 103 ALA A N 1
ATOM 790 C CA . ALA A 1 103 ? -3.948 -1.215 11.501 1.00 84.25 103 ALA A CA 1
ATOM 791 C C . ALA A 1 103 ? -4.834 -2.088 12.401 1.00 84.25 103 ALA A C 1
ATOM 793 O O . ALA A 1 103 ? -5.462 -3.030 11.928 1.00 84.25 103 ALA A O 1
ATOM 794 N N . ARG A 1 104 ? -4.852 -1.794 13.705 1.00 76.94 104 ARG A N 1
ATOM 795 C CA . ARG A 1 104 ? -5.523 -2.636 14.712 1.00 76.94 104 ARG A CA 1
ATOM 796 C C . ARG A 1 104 ? -7.048 -2.579 14.665 1.00 76.94 104 ARG A C 1
ATOM 798 O O . ARG A 1 104 ? -7.688 -3.526 15.104 1.00 76.94 104 ARG A O 1
ATOM 805 N N . ASP A 1 105 ? -7.600 -1.470 14.194 1.00 86.56 105 ASP A N 1
ATOM 806 C CA . ASP A 1 105 ? -9.026 -1.173 14.216 1.00 86.56 105 ASP A CA 1
ATOM 807 C C . ASP A 1 105 ? -9.384 -0.150 13.124 1.00 86.56 105 ASP A C 1
ATOM 809 O O . ASP A 1 105 ? -8.526 0.350 12.386 1.00 86.56 105 ASP A O 1
ATOM 813 N N . GLU A 1 106 ? -10.680 0.132 12.994 1.00 86.75 106 GLU A N 1
ATOM 814 C CA . GLU A 1 106 ? -11.224 1.066 12.008 1.00 86.75 106 GLU A CA 1
ATOM 815 C C . GLU A 1 106 ? -10.703 2.497 12.190 1.00 86.75 106 GLU A C 1
ATOM 817 O O . GLU A 1 106 ? -10.388 3.161 11.202 1.00 86.75 106 GLU A O 1
ATOM 822 N N . GLU A 1 107 ? -10.538 2.950 13.435 1.00 89.62 107 GLU A N 1
ATOM 823 C CA . GLU A 1 107 ? -10.014 4.281 13.747 1.00 89.62 107 GLU A CA 1
ATOM 824 C C . GLU A 1 107 ? -8.560 4.420 13.277 1.00 89.62 107 GLU A C 1
ATOM 826 O O . GLU A 1 107 ? -8.205 5.382 12.589 1.00 89.62 107 GLU A O 1
ATOM 831 N N . ALA A 1 108 ? -7.724 3.417 13.558 1.00 89.81 108 ALA A N 1
ATOM 832 C CA . ALA A 1 108 ? -6.351 3.362 13.082 1.00 89.81 108 ALA A CA 1
ATOM 833 C C . ALA A 1 108 ? -6.288 3.349 11.548 1.00 89.81 108 ALA A C 1
ATOM 835 O O . ALA A 1 108 ? -5.470 4.066 10.967 1.00 89.81 108 ALA A O 1
ATOM 836 N N . ARG A 1 109 ? -7.158 2.582 10.872 1.00 90.62 109 ARG A N 1
ATOM 837 C CA . ARG A 1 109 ? -7.239 2.581 9.399 1.00 90.62 109 ARG A CA 1
ATOM 838 C C . ARG A 1 109 ? -7.610 3.958 8.857 1.00 90.62 109 ARG A C 1
ATOM 840 O O . ARG A 1 109 ? -6.935 4.448 7.952 1.00 90.62 109 ARG A O 1
ATOM 847 N N . ALA A 1 110 ? -8.632 4.595 9.423 1.00 89.50 110 ALA A N 1
ATOM 848 C CA . ALA A 1 110 ? -9.075 5.924 9.015 1.00 89.50 110 ALA A CA 1
ATOM 849 C C . ALA A 1 110 ? -7.969 6.976 9.196 1.00 89.50 110 ALA A C 1
ATOM 851 O O . ALA A 1 110 ? -7.717 7.765 8.285 1.00 89.50 110 ALA A O 1
ATOM 852 N N . ALA A 1 111 ? -7.248 6.942 10.321 1.00 90.75 111 ALA A N 1
ATOM 853 C CA . ALA A 1 111 ? -6.132 7.848 10.585 1.00 90.75 111 ALA A CA 1
ATOM 854 C C . ALA A 1 111 ? -4.975 7.666 9.586 1.00 90.75 111 ALA A C 1
ATOM 856 O O . ALA A 1 111 ? -4.398 8.646 9.116 1.00 90.75 111 ALA A O 1
ATOM 857 N N . ILE A 1 112 ? -4.646 6.419 9.229 1.00 90.94 112 ILE A N 1
ATOM 858 C CA . ILE A 1 112 ? -3.630 6.114 8.210 1.00 90.94 112 ILE A CA 1
ATOM 859 C C . ILE A 1 112 ? -4.076 6.620 6.836 1.00 90.94 112 ILE A C 1
ATOM 861 O O . ILE A 1 112 ? -3.283 7.221 6.113 1.00 90.94 112 ILE A O 1
ATOM 865 N N . LEU A 1 113 ? -5.341 6.397 6.472 1.00 90.19 113 LEU A N 1
ATOM 866 C CA . LEU A 1 113 ? -5.894 6.853 5.200 1.00 90.19 113 LEU A CA 1
ATOM 867 C C . LEU A 1 113 ? -5.873 8.373 5.072 1.00 90.19 113 LEU A C 1
ATOM 869 O O . LEU A 1 113 ? -5.454 8.866 4.028 1.00 90.19 113 LEU A O 1
ATOM 873 N N . ALA A 1 114 ? -6.278 9.100 6.114 1.00 89.12 114 ALA A N 1
ATOM 874 C CA . ALA A 1 114 ? -6.211 10.560 6.154 1.00 89.12 114 ALA A CA 1
ATOM 875 C C . ALA A 1 114 ? -4.768 11.053 5.952 1.00 89.12 114 ALA A C 1
ATOM 877 O O . ALA A 1 114 ? -4.491 11.873 5.071 1.00 89.12 114 ALA A O 1
ATOM 878 N N . ASP A 1 115 ? -3.820 10.447 6.674 1.00 89.50 115 ASP A N 1
ATOM 879 C CA . ASP A 1 115 ? -2.408 10.813 6.584 1.00 89.50 115 ASP A CA 1
ATOM 880 C C . ASP A 1 115 ? -1.819 10.574 5.183 1.00 89.50 115 ASP A C 1
ATOM 882 O O . ASP A 1 115 ? -1.152 11.440 4.613 1.00 89.50 115 ASP A O 1
ATOM 886 N N . LEU A 1 116 ? -2.099 9.416 4.583 1.00 86.88 116 LEU A N 1
ATOM 887 C CA . LEU A 1 116 ? -1.639 9.069 3.233 1.00 86.88 116 LEU A CA 1
ATOM 888 C C . LEU A 1 116 ? -2.343 9.885 2.141 1.00 86.88 116 LEU A C 1
ATOM 890 O O . LEU A 1 116 ? -1.762 10.167 1.091 1.00 86.88 116 LEU A O 1
ATOM 894 N N . ALA A 1 117 ? -3.596 10.270 2.377 1.00 83.00 117 ALA A N 1
ATOM 895 C CA . ALA A 1 117 ? -4.371 11.117 1.486 1.00 83.00 117 ALA A CA 1
ATOM 896 C C . ALA A 1 117 ? -3.903 12.581 1.490 1.00 83.00 117 ALA A C 1
ATOM 898 O O . ALA A 1 117 ? -4.203 13.297 0.525 1.00 83.00 117 ALA A O 1
ATOM 899 N N . GLY A 1 118 ? -3.187 13.003 2.538 1.00 72.75 118 GLY A N 1
ATOM 900 C CA . GLY A 1 118 ? -2.777 14.385 2.775 1.00 72.75 118 GLY A CA 1
ATOM 901 C C . GLY A 1 118 ? -3.959 15.308 3.060 1.00 72.75 118 GLY A C 1
ATOM 902 O O . GLY A 1 118 ? -4.013 16.405 2.504 1.00 72.75 118 GLY A O 1
ATOM 903 N N . SER A 1 119 ? -4.950 14.835 3.821 1.00 47.88 119 SER A N 1
ATOM 904 C CA . SER A 1 119 ? -6.194 15.551 4.146 1.00 47.88 119 SER A CA 1
ATOM 905 C C . SER A 1 119 ? -6.513 15.438 5.628 1.00 47.88 119 SER A C 1
ATOM 907 O O . SER A 1 119 ? -6.370 14.316 6.156 1.00 47.88 119 SER A O 1
#

Solvent-accessible surface area (backbone atoms only — not comparable to full-atom values): 6633 Å² total; per-residue (Å²): 132,87,75,58,53,56,40,81,67,49,47,49,66,74,35,47,77,71,74,34,43,84,42,32,36,28,36,25,20,57,82,66,53,73,44,69,27,34,56,47,61,78,86,56,53,63,7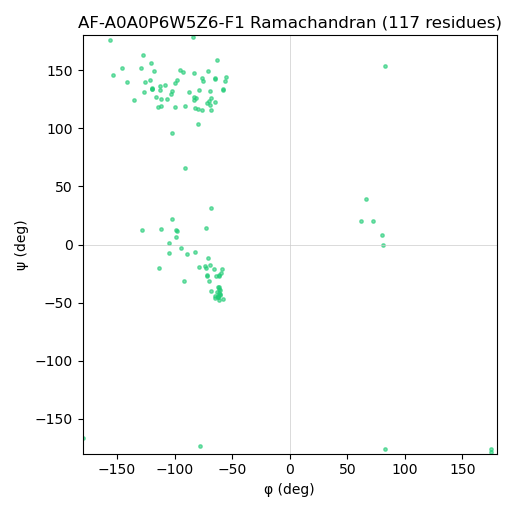5,42,52,54,22,40,39,39,34,26,36,55,48,75,60,99,82,43,92,52,75,64,43,74,22,32,45,34,34,21,38,88,85,37,50,78,47,69,48,77,70,52,83,80,60,79,95,46,55,48,35,31,38,28,75,84,44,88,46,70,67,50,42,50,54,51,49,30,30,44,55,52,99

Mean predicted aligned error: 6.52 Å

Nearest PDB structures (foldseek):
  4dxt-assembly1_A  TM=3.563E-01  e=9.399E-01  Homo sapiens
  4wz9-assembly1_B  TM=3.143E-01  e=2.306E+00  Anopheles gambiae
  4wz9-assembly1_A  TM=3.003E-01  e=2.306E+00  Anopheles gambiae

Sequence (119 aa):
MCRPAFMTAGSPDSARAIGLADRFRYWSGASGRRYLFSSVAADTLDDLAEAVLLIVVEPDGEAAHGEPRLVWIGSIDRDGVRQGRSLGPIPHERTRCWAHFLARDEEARAAILADLAGS

Radius of gyration: 13.78 Å; Cα contacts (8 Å, |Δi|>4): 238; chains: 1; bounding box: 36×33×34 Å

Secondary structure (DSSP, 8-state):
-PPP--EE----HHHHHTT-TTTEEEEE-TT--EEEEEEE-GGGGGG-TT-EEEEEEPPSSTT--PPPEEEEEEEE-TTS-EEEEE-S---GGGEEEEEE----SHHHHHHHHHHHHT-

Organism: NCBI:txid665126

Foldseek 3Di:
DDDFPKAWPFFDPVCVVVVNRVQWTWIFFQVRDIAIWGWDDPVCQLVDAFKKKWKWFDDPDPPDPDTTHTQWTFHQHRNSDTDTDGPHDRDPPRIIMIIGDPQPDPVSSVVVRCRRRVD